Protein AF-X0T9K2-F1 (afdb_monomer)

Nearest PDB structures (foldseek):
  4add-assembly1_B  TM=9.498E-01  e=8.630E-04  Escherichia coli BL21
  5viu-assembly1_B  TM=9.757E-01  e=2.191E-03  Elizabethkingia anophelis
  4jev-assembly1_B  TM=9.391E-01  e=2.675E-03  Salmonella enterica subsp. enterica serovar Typhimurium str. LT2
  1wkh-assembly1_B  TM=9.186E-01  e=5.561E-03  Thermus thermophilus
  3ruy-assembly1_B  TM=9.556E-01  e=1.012E-02  Bacillus anthracis str. 'Ames Ancestor'

InterPro domains:
  IPR015422 Pyridoxal phosphate-dependent transferase, small domain [G3DSA:3.90.1150.10] (1-51)
  IPR015424 Pyridoxal phosphate-dependent transferase [SSF53383] (2-51)

Solvent-accessible surface area (backbone atoms only — not comparable to full-atom values): 3500 Å² total; per-residue (Å²): 134,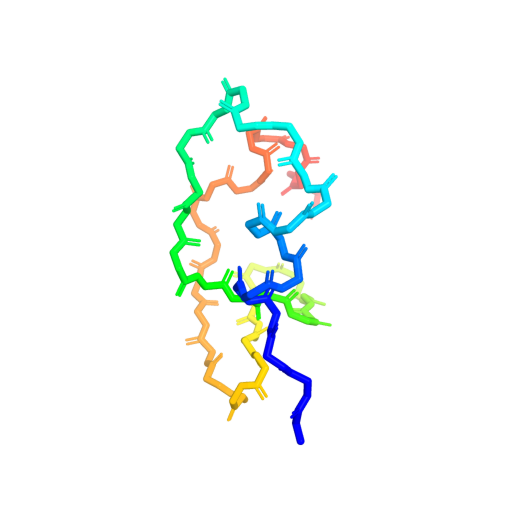82,66,61,69,61,53,42,67,74,72,50,80,84,85,66,92,77,72,100,69,58,74,74,47,75,60,88,60,37,35,23,32,81,87,67,54,75,46,76,60,87,58,33,76,80,65,68,66,76,127

pLDDT: mean 93.72, std 6.14, range [61.22, 98.38]

Sequence (51 aa):
MSNWQELDSKYYMQTIVRIPVTLVRGKGVRVWDDTGKEYLDFVGGLAVNCL

Secondary structure (DSSP, 8-state):
---HHHHHHHHS--SSPPPS--EEEEETTEEEETT--EEE-SSHHHHT---

Mean predicted aligned error: 3.24 Å

Organism: NCBI:txid412755

Foldseek 3Di:
DDPVVVVCVVPPDPPDDDDPFAWDDDDQQWTATPVRDIDGDPCCVVVPNVD

Structure (mmCIF, N/CA/C/O backbone):
data_AF-X0T9K2-F1
#
_entry.id   AF-X0T9K2-F1
#
loop_
_atom_site.group_PDB
_atom_site.id
_atom_site.type_symbol
_atom_site.label_atom_id
_atom_site.label_alt_id
_atom_site.label_comp_id
_atom_site.label_asym_id
_atom_site.label_entity_id
_atom_site.label_seq_id
_atom_site.pdbx_PDB_ins_code
_atom_site.Cartn_x
_atom_site.Cartn_y
_atom_site.Cartn_z
_atom_site.occupancy
_atom_site.B_iso_or_equ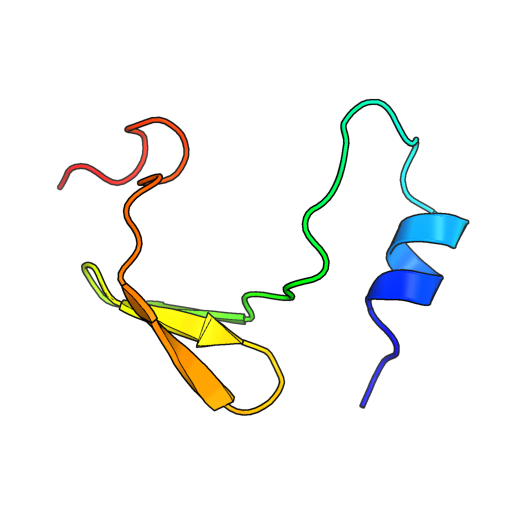iv
_atom_site.auth_seq_id
_atom_site.auth_comp_id
_atom_site.auth_asym_id
_atom_site.auth_atom_id
_atom_site.pdbx_PDB_model_num
ATOM 1 N N . MET A 1 1 ? -10.570 -0.230 15.726 1.00 61.22 1 MET A N 1
ATOM 2 C CA . MET A 1 1 ? -9.410 -0.172 14.815 1.00 61.22 1 MET A CA 1
ATOM 3 C C . MET A 1 1 ? -8.251 -0.898 15.471 1.00 61.22 1 MET A C 1
ATOM 5 O O . MET A 1 1 ? -8.015 -0.660 16.649 1.00 61.22 1 MET A O 1
ATOM 9 N N . SER A 1 2 ? -7.574 -1.796 14.758 1.00 76.06 2 SER A N 1
ATOM 10 C CA . SER A 1 2 ? -6.304 -2.368 15.223 1.00 76.06 2 SER A CA 1
ATOM 11 C C . SER A 1 2 ? -5.214 -1.297 15.157 1.00 76.06 2 SER A C 1
ATOM 13 O O . SER A 1 2 ? -5.187 -0.538 14.192 1.00 76.06 2 SER A O 1
ATOM 15 N N . ASN A 1 3 ? -4.319 -1.233 16.145 1.00 90.50 3 ASN A N 1
ATOM 16 C CA . ASN A 1 3 ? -3.148 -0.358 16.074 1.00 90.50 3 ASN A CA 1
ATOM 17 C C . ASN A 1 3 ? -2.045 -1.050 15.254 1.00 90.50 3 ASN A C 1
ATOM 19 O O . ASN A 1 3 ? -1.261 -1.844 15.778 1.00 90.50 3 ASN A O 1
ATOM 23 N N . TRP A 1 4 ? -2.037 -0.814 13.941 1.00 93.19 4 TRP A N 1
ATOM 24 C CA . TRP A 1 4 ? -1.142 -1.504 13.008 1.00 93.19 4 TRP A CA 1
ATOM 25 C C . TRP A 1 4 ? 0.336 -1.229 13.278 1.00 93.19 4 TRP A C 1
ATOM 27 O O . TRP A 1 4 ? 1.159 -2.128 13.126 1.00 93.19 4 TRP A O 1
ATOM 37 N N . GLN A 1 5 ? 0.669 -0.021 13.726 1.00 91.31 5 GLN A N 1
ATOM 38 C CA . GLN A 1 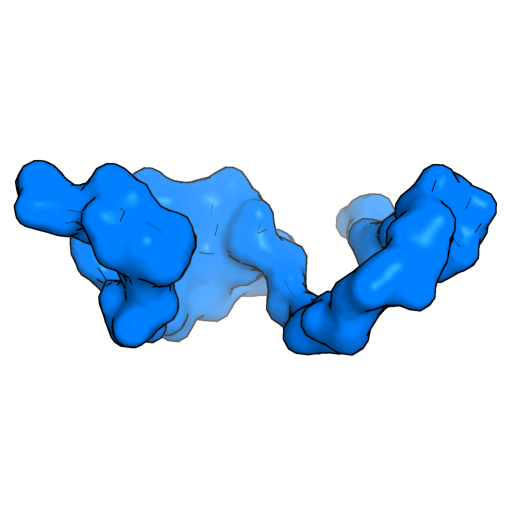5 ? 2.040 0.387 14.013 1.00 91.31 5 GLN A CA 1
ATOM 39 C C . GLN A 1 5 ? 2.590 -0.319 15.261 1.00 91.31 5 GLN A C 1
ATOM 41 O O . GLN A 1 5 ? 3.747 -0.737 15.268 1.00 91.31 5 GLN A O 1
ATOM 46 N N . GLU A 1 6 ? 1.763 -0.526 16.292 1.00 93.50 6 GLU A N 1
ATOM 47 C CA . GLU A 1 6 ? 2.153 -1.314 17.471 1.00 93.50 6 GLU A CA 1
ATOM 48 C C . GLU A 1 6 ? 2.406 -2.785 17.122 1.00 93.50 6 GLU A C 1
ATOM 50 O O . GLU A 1 6 ? 3.383 -3.377 17.584 1.00 93.50 6 GLU A O 1
ATOM 55 N N . LEU A 1 7 ? 1.547 -3.383 16.291 1.00 93.81 7 LEU A N 1
ATOM 56 C CA . LEU A 1 7 ? 1.714 -4.770 15.854 1.00 93.81 7 LEU A CA 1
ATOM 57 C C . LEU A 1 7 ? 2.959 -4.941 14.978 1.00 93.81 7 LEU A C 1
ATOM 59 O O . LEU A 1 7 ? 3.701 -5.905 15.166 1.00 93.81 7 LEU A O 1
ATOM 63 N N . ASP A 1 8 ? 3.204 -3.998 14.066 1.00 93.88 8 ASP A N 1
ATOM 64 C CA . ASP A 1 8 ? 4.419 -3.961 13.253 1.00 93.88 8 ASP A CA 1
ATOM 65 C C . ASP A 1 8 ? 5.659 -3.886 14.152 1.00 93.88 8 ASP A C 1
ATOM 67 O O . ASP A 1 8 ? 6.517 -4.758 14.083 1.00 93.88 8 ASP A O 1
ATOM 71 N N . SER A 1 9 ? 5.708 -2.946 15.099 1.00 93.00 9 SER A N 1
ATOM 72 C CA . SER A 1 9 ? 6.842 -2.825 16.023 1.00 93.00 9 SER A CA 1
ATOM 73 C C . SER A 1 9 ? 7.069 -4.081 16.872 1.00 93.00 9 SER A C 1
ATOM 75 O O . SER A 1 9 ? 8.218 -4.418 17.159 1.00 93.00 9 SER A O 1
ATOM 77 N N . LYS A 1 10 ? 5.998 -4.776 17.276 1.00 95.31 10 LYS A N 1
ATOM 78 C CA . LYS A 1 10 ? 6.083 -5.967 18.128 1.00 95.31 10 LYS A CA 1
ATOM 79 C C . LYS A 1 10 ? 6.563 -7.213 17.382 1.00 95.31 10 LYS A C 1
ATOM 81 O O . LYS A 1 10 ? 7.269 -8.027 17.975 1.00 95.31 10 LYS A O 1
ATOM 86 N N . TYR A 1 11 ? 6.137 -7.400 16.1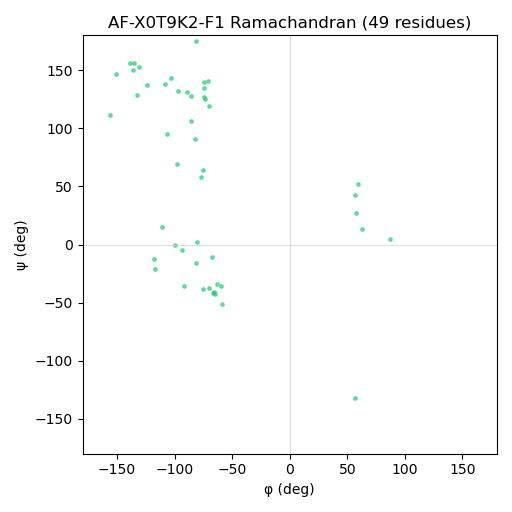33 1.00 95.69 11 TYR A N 1
ATOM 87 C CA . TYR A 1 11 ? 6.321 -8.669 15.419 1.00 95.69 11 TYR A CA 1
ATOM 88 C C . TYR A 1 11 ? 7.210 -8.573 14.173 1.00 95.69 11 TYR A C 1
ATOM 90 O O . TYR A 1 11 ? 7.752 -9.592 13.746 1.00 95.69 11 TYR A O 1
ATOM 98 N N . TYR A 1 12 ? 7.384 -7.390 13.582 1.00 94.75 12 TYR A N 1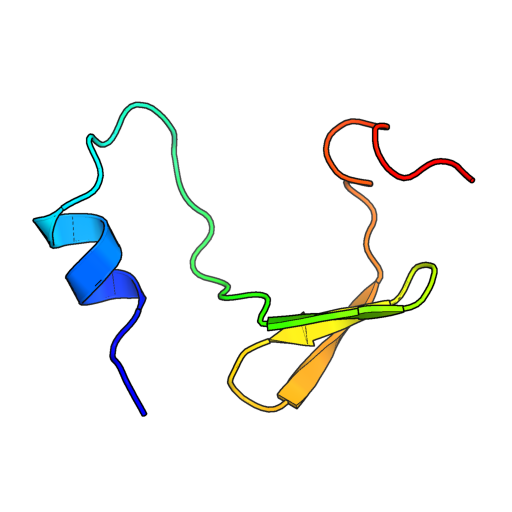
ATOM 99 C CA . TYR A 1 12 ? 8.238 -7.195 12.413 1.00 94.75 12 TYR A CA 1
ATOM 100 C C . TYR A 1 12 ? 9.693 -6.960 12.836 1.00 94.75 12 TYR A C 1
ATOM 102 O O . TYR A 1 12 ? 9.998 -6.070 13.634 1.00 94.75 12 TYR A O 1
ATOM 110 N N . MET A 1 13 ? 10.615 -7.738 12.264 1.00 96.56 13 MET A N 1
ATOM 111 C CA . MET A 1 13 ? 12.048 -7.475 12.388 1.00 96.56 13 MET A CA 1
ATOM 112 C C . MET A 1 13 ? 12.392 -6.213 11.588 1.00 96.56 13 MET A C 1
ATOM 114 O O . MET A 1 13 ? 12.212 -6.179 10.375 1.00 96.56 13 MET A O 1
ATOM 118 N N . GLN A 1 14 ? 12.897 -5.182 12.263 1.00 94.62 14 GLN A N 1
ATOM 119 C CA . GLN A 1 14 ? 13.069 -3.825 11.727 1.00 94.62 14 GLN A CA 1
ATOM 120 C C . GLN A 1 14 ? 14.266 -3.700 10.759 1.00 94.62 14 GLN A C 1
ATOM 122 O O . GLN A 1 14 ? 15.241 -3.006 11.037 1.00 94.62 14 GLN A O 1
ATOM 127 N N . THR A 1 15 ? 14.220 -4.393 9.618 1.00 96.31 15 THR A N 1
ATOM 128 C CA . THR A 1 15 ? 15.291 -4.388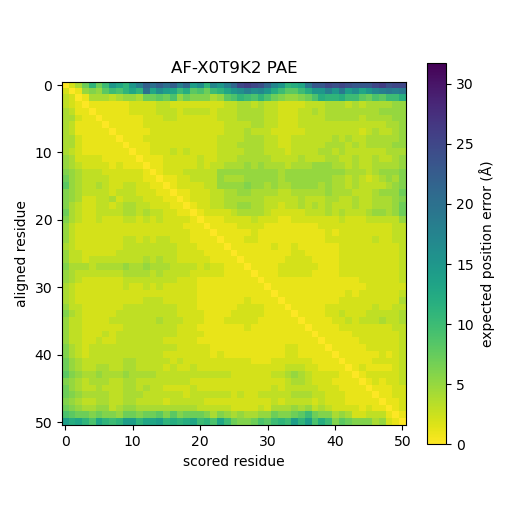 8.603 1.00 96.31 15 THR A CA 1
ATOM 129 C C . THR A 1 15 ? 15.241 -3.181 7.665 1.00 96.31 15 THR A C 1
ATOM 131 O O . THR A 1 15 ? 16.210 -2.921 6.957 1.00 96.31 15 THR A O 1
ATOM 134 N N . ILE A 1 16 ? 14.116 -2.460 7.630 1.00 93.25 16 ILE A N 1
ATOM 135 C CA . ILE A 1 16 ? 13.910 -1.248 6.826 1.00 93.25 16 ILE A CA 1
ATOM 136 C C . ILE A 1 16 ? 13.157 -0.190 7.633 1.00 93.25 16 ILE A C 1
ATOM 138 O O . ILE A 1 16 ? 12.392 -0.516 8.540 1.00 93.25 16 ILE A O 1
ATOM 142 N N . VAL A 1 17 ? 13.321 1.079 7.253 1.00 92.19 17 VAL A N 1
ATOM 143 C CA . VAL A 1 17 ? 12.511 2.176 7.795 1.00 92.19 17 VAL A CA 1
ATOM 144 C C . VAL A 1 17 ? 11.108 2.107 7.198 1.00 92.19 17 VAL A C 1
ATOM 146 O O . VAL A 1 17 ? 10.940 2.098 5.978 1.00 92.19 17 VAL A O 1
ATOM 149 N N . ARG A 1 18 ? 10.092 2.071 8.062 1.00 91.38 18 ARG A N 1
ATOM 150 C CA . ARG A 1 18 ? 8.681 2.045 7.666 1.00 91.38 18 ARG A CA 1
ATOM 151 C C . ARG A 1 18 ? 8.088 3.448 7.721 1.00 91.38 18 ARG A C 1
ATOM 153 O O . ARG A 1 18 ? 8.237 4.162 8.709 1.00 91.38 18 ARG A O 1
ATOM 160 N N . ILE A 1 19 ? 7.395 3.835 6.654 1.00 91.00 19 ILE A N 1
ATOM 161 C CA . ILE A 1 19 ? 6.592 5.062 6.619 1.00 91.00 19 ILE A CA 1
ATOM 162 C C . ILE A 1 19 ? 5.319 4.798 7.444 1.00 91.00 19 ILE A C 1
ATOM 164 O O . ILE A 1 19 ? 4.721 3.735 7.265 1.00 91.00 19 ILE A O 1
ATOM 168 N N . PRO A 1 20 ? 4.882 5.717 8.328 1.00 90.81 20 PRO A N 1
ATOM 169 C CA . PRO A 1 20 ? 3.723 5.516 9.200 1.00 90.81 20 PRO A CA 1
ATOM 170 C C . PRO A 1 20 ? 2.3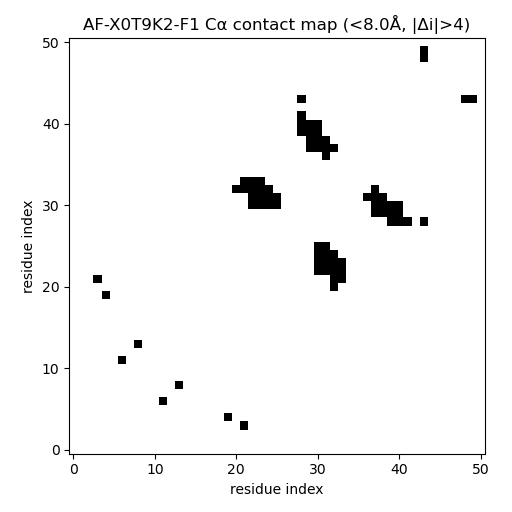94 5.693 8.440 1.00 90.81 20 PRO A C 1
ATOM 172 O O . PRO A 1 20 ? 1.572 6.538 8.781 1.00 90.81 20 PRO A O 1
ATOM 175 N N . VAL A 1 21 ? 2.192 4.903 7.386 1.00 93.50 21 VAL A N 1
ATOM 176 C CA . VAL A 1 21 ? 0.968 4.844 6.581 1.00 93.50 21 VAL A CA 1
ATOM 177 C C . VAL A 1 21 ? 0.570 3.384 6.389 1.00 93.50 21 VAL A C 1
ATOM 179 O O . VAL A 1 21 ? 1.384 2.560 5.970 1.00 93.50 21 VAL A O 1
ATOM 182 N N . THR A 1 22 ? -0.684 3.057 6.692 1.00 95.56 22 THR A N 1
ATOM 183 C CA . THR A 1 22 ? -1.214 1.700 6.529 1.00 95.56 2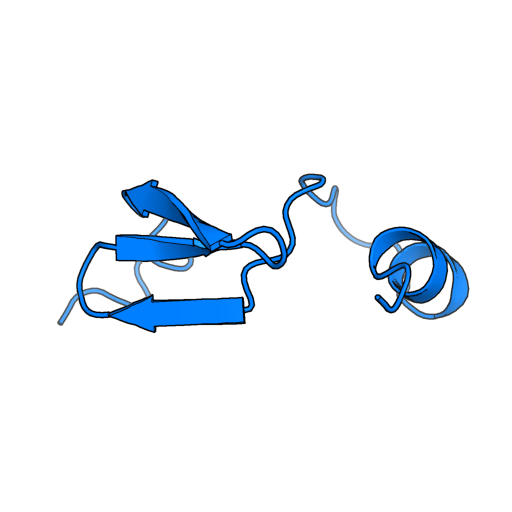2 THR A CA 1
ATOM 184 C C . THR A 1 22 ? -2.149 1.664 5.334 1.00 95.56 22 THR A C 1
ATOM 186 O O . THR A 1 22 ? -3.327 1.981 5.452 1.00 95.56 22 THR A O 1
ATOM 189 N N . LEU A 1 23 ? -1.632 1.283 4.168 1.00 96.38 23 LEU A N 1
ATOM 190 C CA . LEU A 1 23 ? -2.450 1.116 2.967 1.00 96.38 23 LEU A CA 1
ATOM 191 C C . LEU A 1 23 ? -3.286 -0.169 3.066 1.00 96.38 23 LEU A C 1
ATOM 193 O O . LEU A 1 23 ? -2.739 -1.246 3.293 1.00 96.38 23 LEU A O 1
ATOM 197 N N . VAL A 1 24 ? -4.603 -0.062 2.869 1.00 97.12 24 VAL A N 1
ATOM 198 C CA . VAL A 1 24 ? -5.555 -1.189 2.989 1.00 97.12 24 VAL A CA 1
ATOM 199 C C . VAL A 1 24 ? -6.287 -1.515 1.687 1.00 97.12 24 VAL A C 1
ATOM 201 O O . VAL A 1 24 ? -6.931 -2.557 1.578 1.00 97.12 24 VAL A O 1
ATOM 204 N N . ARG A 1 25 ? -6.212 -0.632 0.683 1.00 98.00 25 ARG A N 1
ATOM 205 C CA . ARG A 1 25 ? -6.842 -0.823 -0.630 1.00 98.00 25 ARG A CA 1
ATOM 206 C C . ARG A 1 25 ? -6.060 -0.099 -1.723 1.00 9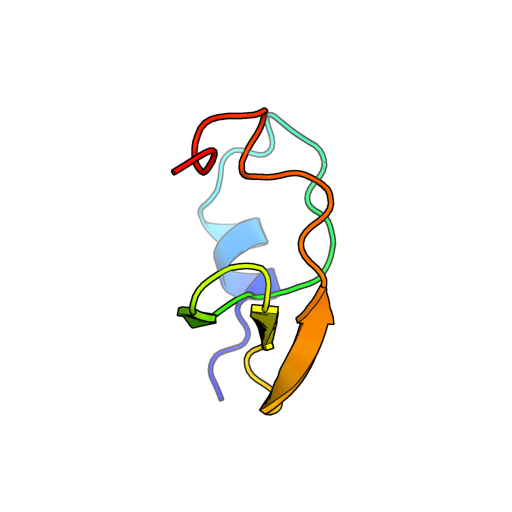8.00 25 ARG A C 1
ATOM 208 O O . ARG A 1 25 ? -5.561 0.997 -1.490 1.00 98.00 25 ARG A O 1
ATOM 215 N N . GLY A 1 26 ? -6.040 -0.665 -2.930 1.00 97.19 26 GLY A N 1
ATOM 216 C CA . GLY A 1 26 ? -5.513 -0.030 -4.143 1.00 97.19 26 GLY A CA 1
ATOM 217 C C . GLY A 1 26 ? -6.431 -0.238 -5.352 1.00 97.19 26 GLY A C 1
ATOM 218 O O . GLY A 1 26 ? -7.166 -1.224 -5.412 1.00 97.19 26 GLY A O 1
ATOM 219 N N . LYS A 1 27 ? -6.435 0.715 -6.294 1.00 96.88 27 LYS A N 1
ATOM 220 C CA . LYS A 1 27 ? -7.142 0.641 -7.585 1.00 96.88 27 LYS A CA 1
ATOM 221 C C . LYS A 1 27 ? -6.473 1.577 -8.596 1.00 96.88 27 LYS A C 1
ATOM 223 O O . LYS A 1 27 ? -6.587 2.799 -8.480 1.00 96.88 27 LYS A O 1
ATOM 228 N N . GLY A 1 28 ? -5.832 1.002 -9.614 1.00 95.06 28 GLY A N 1
ATOM 229 C CA . GLY A 1 28 ? -4.992 1.762 -10.545 1.00 95.06 28 GLY A CA 1
ATOM 230 C C . GLY A 1 28 ? -3.903 2.520 -9.781 1.00 95.06 28 GLY A C 1
ATOM 231 O O . GLY A 1 28 ? -3.291 1.962 -8.877 1.00 95.06 28 GLY A O 1
ATOM 232 N N . VAL A 1 29 ? -3.734 3.811 -10.079 1.00 96.44 29 VAL A N 1
ATOM 233 C CA . VAL A 1 29 ? -2.740 4.693 -9.429 1.00 96.44 29 VAL A CA 1
ATOM 234 C C . VAL A 1 29 ? -3.163 5.239 -8.056 1.00 96.44 29 VAL A C 1
ATOM 236 O O . VAL A 1 29 ? -2.454 6.060 -7.481 1.00 96.44 29 VAL A O 1
ATOM 239 N N . ARG A 1 30 ? -4.339 4.855 -7.541 1.00 97.94 30 ARG A N 1
ATOM 240 C CA . ARG A 1 30 ? -4.889 5.358 -6.270 1.00 97.94 30 ARG A CA 1
ATOM 241 C C . ARG A 1 30 ? -4.830 4.285 -5.185 1.00 97.94 30 ARG A C 1
ATOM 243 O O . ARG A 1 30 ? -5.169 3.125 -5.435 1.00 97.94 30 ARG A O 1
ATOM 250 N N . VAL A 1 31 ? -4.454 4.689 -3.975 1.00 98.25 31 VAL A N 1
ATOM 251 C CA . VAL A 1 31 ? -4.420 3.844 -2.770 1.00 98.25 31 VAL A CA 1
ATOM 252 C C . VAL A 1 31 ? -5.121 4.539 -1.607 1.00 98.25 31 VAL A C 1
ATOM 254 O O . VAL A 1 31 ? -5.174 5.767 -1.558 1.00 98.25 31 VAL A O 1
ATOM 257 N N . TRP A 1 32 ? -5.667 3.760 -0.675 1.00 98.38 32 TRP A N 1
ATOM 258 C CA . TRP A 1 32 ? -6.370 4.266 0.505 1.00 98.38 32 TRP A CA 1
ATOM 259 C C . TRP A 1 32 ? -5.748 3.716 1.779 1.00 98.38 32 TRP A C 1
ATOM 261 O O . TRP A 1 32 ? -5.437 2.520 1.845 1.00 98.38 32 TRP A O 1
ATOM 271 N N . ASP A 1 33 ? -5.594 4.582 2.777 1.00 97.00 33 ASP A N 1
ATOM 272 C CA . ASP A 1 33 ? -5.204 4.165 4.121 1.00 97.00 33 ASP A CA 1
ATOM 273 C C . ASP A 1 33 ? -6.389 3.637 4.944 1.00 97.00 33 ASP A C 1
ATOM 275 O O . ASP A 1 33 ? -7.546 3.653 4.513 1.00 97.00 33 ASP A O 1
ATOM 279 N N . ASP A 1 34 ? -6.090 3.139 6.139 1.00 95.75 34 ASP A N 1
ATOM 280 C CA . ASP A 1 34 ? -7.044 2.586 7.098 1.00 95.75 34 ASP A CA 1
ATOM 281 C C . ASP A 1 34 ? -8.009 3.623 7.701 1.00 95.75 34 ASP A C 1
ATOM 283 O O . ASP A 1 34 ? -9.014 3.243 8.307 1.00 95.75 34 ASP A O 1
ATOM 287 N N . THR A 1 35 ? -7.760 4.919 7.489 1.00 95.44 35 THR A N 1
ATOM 288 C CA . THR A 1 35 ? -8.687 6.013 7.827 1.00 95.44 35 THR A CA 1
ATOM 289 C C . THR A 1 35 ? -9.592 6.410 6.657 1.00 95.44 35 THR A C 1
ATOM 291 O O . THR A 1 35 ? -10.497 7.228 6.818 1.00 95.44 35 THR A O 1
ATOM 294 N N . GLY A 1 36 ? -9.381 5.815 5.479 1.00 96.88 36 GLY A N 1
ATOM 295 C CA . GLY A 1 36 ? -10.123 6.100 4.254 1.00 96.88 36 GLY A CA 1
ATOM 296 C C . GLY A 1 36 ? -9.554 7.259 3.433 1.00 96.88 36 GLY A C 1
ATOM 297 O O . GLY A 1 36 ? -10.148 7.618 2.413 1.00 96.88 36 GLY A O 1
ATOM 298 N N . LYS A 1 37 ? -8.413 7.838 3.826 1.00 97.88 37 LYS A N 1
ATOM 299 C CA . LYS A 1 37 ? -7.764 8.899 3.055 1.00 97.88 37 LYS A CA 1
ATOM 300 C C . LYS A 1 37 ? -7.094 8.314 1.817 1.00 97.88 37 LYS A C 1
ATOM 302 O O . LYS A 1 37 ? -6.508 7.236 1.848 1.00 97.88 37 LYS A O 1
ATOM 307 N N . GLU A 1 38 ? -7.209 9.047 0.719 1.00 98.38 38 GLU A N 1
ATOM 308 C CA . GLU A 1 38 ? -6.755 8.634 -0.602 1.00 98.38 38 GLU A CA 1
ATOM 309 C C . GLU A 1 38 ? -5.439 9.308 -1.000 1.00 98.38 38 GLU A C 1
ATOM 311 O O . GLU A 1 38 ? -5.226 10.492 -0.731 1.00 98.38 38 GLU A O 1
ATOM 316 N N . TYR A 1 39 ? -4.584 8.556 -1.691 1.00 98.19 39 TYR A N 1
ATOM 317 C CA . TYR A 1 39 ? -3.278 8.994 -2.172 1.00 98.19 39 TYR A CA 1
ATOM 318 C C . TYR A 1 39 ? -3.055 8.553 -3.622 1.00 98.19 39 TYR A C 1
ATOM 320 O O . TYR A 1 39 ? -3.628 7.561 -4.078 1.00 98.19 39 TYR A O 1
ATOM 328 N N . LEU A 1 40 ? -2.174 9.269 -4.325 1.00 97.88 40 LEU A N 1
ATOM 329 C CA . LEU A 1 40 ? -1.584 8.814 -5.585 1.00 97.88 40 LEU A CA 1
ATOM 330 C C . LEU A 1 40 ? -0.308 8.013 -5.295 1.00 97.88 40 LEU A C 1
ATOM 332 O O . LEU A 1 40 ? 0.548 8.479 -4.541 1.00 97.88 40 LEU A O 1
ATOM 336 N N . ASP A 1 41 ? -0.176 6.834 -5.901 1.00 97.12 41 ASP A N 1
ATOM 337 C CA . ASP A 1 41 ? 1.008 5.982 -5.779 1.00 97.12 41 ASP A CA 1
ATOM 338 C C . ASP A 1 41 ? 2.078 6.374 -6.810 1.00 97.12 41 ASP A C 1
ATOM 340 O O . ASP A 1 41 ? 1.950 6.099 -8.001 1.00 97.12 41 ASP A O 1
ATOM 344 N N . PHE A 1 42 ? 3.145 7.014 -6.329 1.00 95.62 42 PHE A N 1
ATOM 345 C CA . PHE A 1 42 ? 4.343 7.347 -7.111 1.00 95.62 42 PHE A CA 1
ATOM 346 C C . PHE A 1 42 ? 5.508 6.373 -6.879 1.00 95.62 42 PHE A C 1
ATOM 348 O O . PHE A 1 42 ? 6.577 6.544 -7.461 1.00 95.62 42 PHE A O 1
ATOM 355 N N . VAL A 1 43 ? 5.330 5.369 -6.018 1.00 95.31 43 VAL A N 1
ATOM 356 C CA . VAL A 1 43 ? 6.340 4.336 -5.756 1.00 95.31 43 VAL A CA 1
ATOM 357 C C . VAL A 1 43 ? 6.121 3.149 -6.693 1.00 95.31 43 VAL A C 1
ATOM 359 O O . VAL A 1 43 ? 7.086 2.518 -7.129 1.00 95.31 43 VAL A O 1
ATOM 362 N N . GLY A 1 44 ? 4.858 2.825 -6.992 1.00 94.94 44 GLY A N 1
ATOM 363 C CA . GLY A 1 44 ? 4.471 1.709 -7.855 1.00 94.94 44 GLY A CA 1
ATOM 364 C C . GLY A 1 44 ? 5.014 0.373 -7.352 1.00 94.94 44 GLY A C 1
ATOM 365 O O . GLY A 1 44 ? 5.325 -0.505 -8.152 1.00 94.94 44 GLY A O 1
ATOM 366 N N . GLY A 1 45 ? 5.237 0.250 -6.038 1.00 93.88 45 GLY A N 1
ATOM 367 C CA . GLY A 1 45 ? 5.925 -0.890 -5.432 1.00 93.88 45 GLY A CA 1
ATOM 368 C C . GLY A 1 45 ? 7.329 -1.134 -5.992 1.00 93.88 45 GLY A C 1
ATOM 369 O O . GLY A 1 45 ? 7.658 -2.280 -6.259 1.00 93.88 45 GLY A O 1
ATOM 370 N N . LEU A 1 46 ? 8.139 -0.088 -6.208 1.00 94.62 46 LEU A N 1
ATOM 371 C CA . LEU A 1 46 ? 9.430 -0.175 -6.913 1.00 94.62 46 LEU A CA 1
ATOM 372 C C . LEU A 1 46 ? 9.252 -0.699 -8.350 1.00 94.62 46 LEU A C 1
ATOM 374 O O . LEU A 1 46 ? 9.900 -1.656 -8.765 1.00 94.62 46 LEU A O 1
ATOM 378 N N . ALA A 1 47 ? 8.345 -0.056 -9.094 1.00 94.81 47 ALA A N 1
ATOM 379 C CA . ALA A 1 47 ? 7.958 -0.398 -10.470 1.00 94.81 47 ALA A CA 1
ATOM 380 C C . ALA A 1 47 ? 7.310 -1.787 -10.668 1.00 94.81 47 ALA A C 1
ATOM 382 O O . ALA A 1 47 ? 7.132 -2.227 -11.804 1.00 94.81 47 ALA A O 1
ATOM 383 N N . VAL A 1 48 ? 6.897 -2.462 -9.593 1.00 96.12 48 VAL A N 1
ATOM 384 C CA . VAL A 1 48 ? 6.134 -3.719 -9.662 1.00 96.12 48 VAL A CA 1
ATOM 385 C C . VAL A 1 48 ? 4.746 -3.506 -10.278 1.00 96.12 48 VAL A C 1
ATOM 387 O O . VAL A 1 48 ? 4.303 -4.317 -11.086 1.00 96.12 48 VAL A O 1
ATOM 390 N N . ASN A 1 49 ? 4.058 -2.419 -9.924 1.00 92.88 49 ASN A N 1
ATOM 391 C CA . ASN A 1 49 ? 2.694 -2.132 -10.375 1.00 92.88 49 ASN A CA 1
ATOM 392 C C . ASN A 1 49 ? 2.691 -1.155 -11.566 1.00 92.88 49 ASN A C 1
ATOM 394 O O . ASN A 1 49 ? 2.333 0.011 -11.418 1.00 92.88 49 ASN A O 1
ATOM 398 N N . CYS A 1 50 ? 3.164 -1.617 -12.727 1.00 88.62 50 CYS A N 1
ATOM 399 C CA . CYS A 1 50 ? 3.366 -0.803 -13.936 1.00 88.62 50 CYS A CA 1
ATOM 400 C C . CYS A 1 50 ? 2.405 -1.115 -15.104 1.00 88.62 50 CYS A C 1
ATOM 402 O O . CYS A 1 50 ? 2.678 -0.703 -16.233 1.00 88.62 50 CYS A O 1
ATOM 404 N N . LEU A 1 51 ? 1.306 -1.835 -14.845 1.00 79.56 51 LEU A N 1
ATOM 405 C CA . LEU A 1 51 ? 0.330 -2.294 -15.848 1.00 79.56 51 LEU A CA 1
ATOM 406 C C . LEU A 1 51 ? -1.004 -1.538 -15.785 1.00 79.56 51 LEU A C 1
ATOM 408 O O . LEU A 1 51 ? -1.401 -1.109 -14.677 1.00 79.56 51 LEU A O 1
#

Radius of gyration: 12.48 Å; Cα contacts (8 Å, |Δi|>4): 38; chains: 1; bounding box: 25×18×34 Å